Protein AF-A0A517RLL6-F1 (afdb_monomer_lite)

pLDDT: mean 91.91, std 7.19, range [60.38, 98.31]

Secondary structure (DSSP, 8-state):
-EEEEEEETTT--EEEEEE--TTSTTTTTPPPPPP--TTT--S-EEEEEEEEE--

Sequence (55 aa):
MLVKQFKCQRCNYRFECEVIDRESPYERFKVGPPVRCPKCDSNMVEVIRVIRKAS

Organism: NCBI:txid2527973

Radius of gyration: 11.57 Å; chains: 1; bounding box: 29×17×26 Å

Structure (mmCIF, N/CA/C/O backbone):
data_AF-A0A517RLL6-F1
#
_entry.id   AF-A0A517RLL6-F1
#
loop_
_atom_site.group_PDB
_atom_site.id
_atom_site.type_symbol
_atom_site.label_atom_id
_atom_site.label_alt_id
_atom_site.label_comp_id
_atom_site.label_asym_id
_atom_site.label_entity_id
_atom_site.label_seq_id
_atom_site.pdbx_PDB_ins_code
_atom_site.Cartn_x
_atom_site.Cartn_y
_atom_site.Cartn_z
_atom_site.occupancy
_atom_site.B_iso_or_equiv
_atom_site.auth_seq_id
_atom_site.auth_comp_id
_atom_site.auth_asym_id
_atom_site.auth_atom_id
_atom_site.pdbx_PDB_model_num
ATOM 1 N N . MET A 1 1 ? 12.812 -4.328 -4.313 1.00 86.06 1 MET A N 1
ATOM 2 C CA . MET A 1 1 ? 11.577 -3.852 -3.654 1.00 86.06 1 MET A CA 1
ATOM 3 C C . MET A 1 1 ? 11.936 -3.229 -2.299 1.00 86.06 1 MET A C 1
ATOM 5 O O . MET A 1 1 ? 13.000 -3.510 -1.760 1.00 86.06 1 MET A O 1
ATOM 9 N N . LEU A 1 2 ? 11.080 -2.383 -1.723 1.00 91.19 2 LEU A N 1
ATOM 10 C CA . LEU A 1 2 ? 11.202 -1.808 -0.375 1.00 91.19 2 LEU A CA 1
ATOM 11 C C . LEU A 1 2 ? 10.004 -2.224 0.472 1.00 91.19 2 LEU A C 1
ATOM 13 O O . LEU A 1 2 ? 8.874 -2.141 0.003 1.00 91.19 2 LEU A O 1
ATOM 17 N N . VAL A 1 3 ? 10.220 -2.551 1.743 1.00 93.94 3 VAL A N 1
ATOM 18 C CA . VAL A 1 3 ? 9.129 -2.670 2.716 1.00 93.94 3 VAL A CA 1
ATOM 19 C C . VAL A 1 3 ? 8.905 -1.302 3.348 1.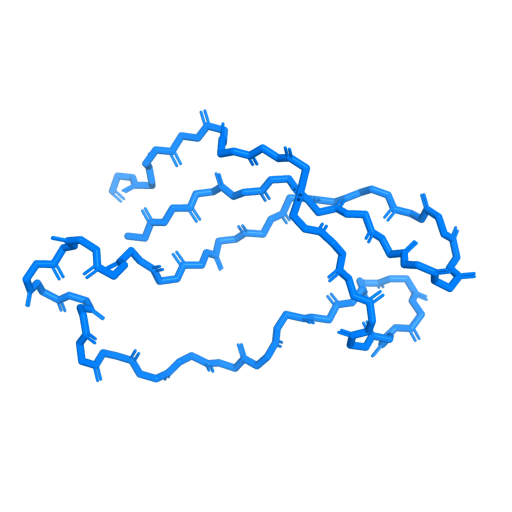00 93.94 3 VAL A C 1
ATOM 21 O O . VAL A 1 3 ? 9.815 -0.736 3.966 1.00 93.94 3 VAL A O 1
ATOM 24 N N . LYS A 1 4 ? 7.695 -0.758 3.213 1.00 95.56 4 LYS A N 1
ATOM 25 C CA . LYS A 1 4 ? 7.291 0.495 3.863 1.00 95.56 4 LYS A CA 1
ATOM 26 C C . LYS A 1 4 ? 6.130 0.256 4.818 1.00 95.56 4 LYS A C 1
ATOM 28 O O . LYS A 1 4 ? 5.262 -0.575 4.563 1.00 95.56 4 LYS A O 1
ATOM 33 N N . GLN A 1 5 ? 6.109 1.022 5.903 1.00 97.50 5 GLN A N 1
ATOM 34 C CA . GLN A 1 5 ? 4.959 1.106 6.792 1.00 97.50 5 GLN A CA 1
ATOM 35 C C . GLN A 1 5 ? 3.993 2.170 6.277 1.00 97.50 5 GLN A C 1
ATOM 37 O O . GLN A 1 5 ? 4.400 3.305 6.019 1.00 97.50 5 GLN A O 1
ATOM 42 N N . PHE A 1 6 ? 2.717 1.819 6.191 1.00 97.62 6 PHE A N 1
ATOM 43 C CA . PHE A 1 6 ? 1.630 2.688 5.767 1.00 97.62 6 PHE A CA 1
ATOM 44 C C . PHE A 1 6 ? 0.597 2.865 6.875 1.00 97.62 6 PHE A C 1
ATOM 46 O O . PHE A 1 6 ? 0.425 1.995 7.731 1.00 97.62 6 PHE A O 1
ATOM 53 N N . LYS A 1 7 ? -0.136 3.979 6.825 1.00 98.31 7 LYS A N 1
ATOM 54 C CA . LYS A 1 7 ? -1.353 4.204 7.611 1.00 98.31 7 LYS A CA 1
ATOM 55 C C . LYS A 1 7 ? -2.509 4.596 6.700 1.00 98.31 7 LYS A C 1
ATOM 57 O O . LYS A 1 7 ? -2.408 5.508 5.884 1.00 98.31 7 LYS A O 1
ATOM 62 N N . CYS A 1 8 ? -3.632 3.904 6.840 1.00 98.31 8 CYS A N 1
ATOM 63 C CA . 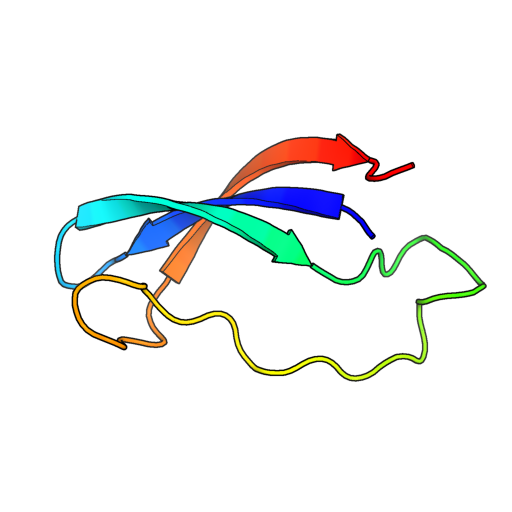CYS A 1 8 ? -4.853 4.258 6.132 1.00 98.31 8 CYS A CA 1
ATOM 64 C C . CYS A 1 8 ? -5.452 5.540 6.713 1.00 98.31 8 CYS A C 1
ATOM 66 O O . CYS A 1 8 ? -5.712 5.606 7.911 1.00 98.31 8 CYS A O 1
ATOM 68 N N . GLN A 1 9 ? -5.756 6.516 5.859 1.00 98.06 9 GLN A N 1
ATOM 69 C CA . GLN A 1 9 ? -6.390 7.773 6.272 1.00 98.06 9 GLN A CA 1
ATOM 70 C C . GLN A 1 9 ? -7.883 7.623 6.592 1.00 98.06 9 GLN A C 1
ATOM 72 O O . GLN A 1 9 ? -8.478 8.511 7.188 1.00 98.06 9 GLN A O 1
ATOM 77 N N . ARG A 1 10 ? -8.513 6.510 6.188 1.00 97.56 10 ARG A N 1
ATOM 78 C CA . ARG A 1 10 ? -9.949 6.267 6.411 1.00 97.56 10 ARG A CA 1
ATOM 79 C C . ARG A 1 10 ? -10.231 5.507 7.700 1.00 97.56 10 ARG A C 1
ATOM 81 O O . ARG A 1 10 ? -11.112 5.899 8.449 1.00 97.56 10 ARG A O 1
ATOM 88 N N . CYS A 1 11 ? -9.499 4.423 7.954 1.00 97.50 11 CYS A N 1
ATOM 89 C CA . CYS A 1 11 ? -9.725 3.564 9.121 1.00 97.50 11 CYS A CA 1
ATOM 90 C C . CYS A 1 11 ? -8.583 3.600 10.149 1.00 97.50 11 CYS A C 1
ATOM 92 O O . CYS A 1 11 ? -8.598 2.823 11.100 1.00 97.50 11 CYS A O 1
ATOM 94 N N . ASN A 1 12 ? -7.567 4.452 9.950 1.00 97.44 12 ASN A N 1
ATOM 95 C CA . ASN A 1 12 ? -6.368 4.570 10.793 1.00 97.44 12 ASN A CA 1
ATOM 96 C C . ASN A 1 12 ? -5.534 3.286 10.957 1.00 97.44 12 ASN A C 1
ATOM 98 O O . ASN A 1 12 ? -4.576 3.264 11.733 1.00 97.44 12 ASN A O 1
ATOM 102 N N . TYR A 1 13 ? -5.842 2.229 10.202 1.00 98.06 13 TYR A N 1
ATOM 103 C CA . TYR A 1 13 ? -5.106 0.976 10.268 1.00 98.06 13 TYR A CA 1
ATOM 104 C C . TYR A 1 13 ? -3.685 1.132 9.724 1.00 98.06 13 TYR A C 1
ATOM 106 O O . TYR A 1 13 ? -3.482 1.693 8.644 1.00 98.06 13 TYR A O 1
ATOM 114 N N . ARG A 1 14 ? -2.711 0.610 10.474 1.00 97.81 14 ARG A N 1
ATOM 115 C CA . ARG A 1 14 ? -1.299 0.580 10.092 1.00 97.81 14 ARG A CA 1
ATOM 116 C C . ARG A 1 14 ? -0.943 -0.796 9.551 1.00 97.81 14 ARG A C 1
ATOM 118 O O . ARG A 1 14 ? -1.341 -1.796 10.140 1.00 97.81 14 ARG A O 1
ATOM 125 N N . PHE A 1 15 ? -0.197 -0.834 8.456 1.00 97.44 15 PHE A N 1
ATOM 126 C CA . PHE A 1 15 ? 0.210 -2.074 7.800 1.00 97.44 15 PHE A CA 1
ATOM 127 C C . PHE A 1 15 ? 1.553 -1.905 7.092 1.00 97.44 15 PHE A C 1
ATOM 129 O O . PHE A 1 15 ? 1.994 -0.785 6.838 1.00 97.44 15 PHE A O 1
ATOM 136 N N . GLU A 1 16 ? 2.209 -3.017 6.791 1.00 96.12 16 GLU A N 1
ATOM 137 C CA . GLU A 1 16 ? 3.443 -3.048 6.008 1.00 96.12 16 GLU A CA 1
ATOM 138 C C . GLU A 1 16 ? 3.122 -3.520 4.596 1.00 96.12 16 GLU A C 1
ATOM 140 O O . GLU A 1 16 ? 2.266 -4.383 4.402 1.00 96.12 16 GLU A O 1
ATOM 145 N N . CYS A 1 17 ? 3.769 -2.924 3.601 1.00 94.31 17 CYS A N 1
ATOM 146 C CA . CYS A 1 17 ? 3.569 -3.298 2.211 1.00 94.31 17 CYS A CA 1
ATOM 147 C C . CYS A 1 17 ? 4.888 -3.193 1.447 1.00 94.31 17 CYS A C 1
ATOM 149 O O . CYS A 1 17 ? 5.656 -2.239 1.623 1.00 94.31 17 CYS A O 1
ATOM 151 N N . GLU A 1 18 ? 5.139 -4.196 0.611 1.00 93.00 18 GLU A N 1
ATOM 152 C CA . GLU A 1 18 ? 6.239 -4.193 -0.340 1.00 93.00 18 GLU A CA 1
ATOM 153 C C . GLU A 1 18 ? 5.888 -3.309 -1.529 1.00 93.00 18 GLU A C 1
ATOM 155 O O . GLU A 1 18 ? 4.861 -3.474 -2.184 1.00 93.00 18 GLU A O 1
ATOM 160 N N . VAL A 1 19 ? 6.760 -2.352 -1.812 1.00 91.62 19 VAL A N 1
ATOM 161 C CA . VAL A 1 19 ? 6.618 -1.422 -2.924 1.00 91.62 19 VAL A CA 1
ATOM 162 C C . VAL A 1 19 ? 7.869 -1.414 -3.778 1.00 91.62 19 VAL A C 1
ATOM 164 O O . VAL A 1 19 ? 8.958 -1.785 -3.348 1.00 91.62 19 VAL A O 1
ATOM 167 N N . ILE A 1 20 ? 7.711 -0.956 -5.008 1.00 90.62 20 ILE A N 1
ATOM 168 C CA . ILE A 1 20 ? 8.800 -0.838 -5.971 1.00 90.62 20 ILE A CA 1
ATOM 169 C C . ILE A 1 20 ? 9.839 0.163 -5.456 1.00 90.62 20 ILE A C 1
ATOM 171 O O . ILE A 1 20 ? 9.492 1.273 -5.037 1.00 90.62 20 ILE A O 1
ATOM 175 N N . ASP A 1 21 ? 11.113 -0.234 -5.499 1.00 90.06 21 ASP A N 1
ATOM 176 C CA . ASP A 1 21 ? 12.229 0.672 -5.239 1.00 90.06 21 ASP A CA 1
ATOM 177 C C . ASP A 1 21 ? 12.516 1.489 -6.508 1.00 90.06 21 ASP A C 1
ATOM 179 O O . ASP A 1 21 ? 13.032 0.962 -7.492 1.00 90.06 21 ASP A O 1
ATOM 183 N N . ARG A 1 22 ? 12.170 2.780 -6.511 1.00 85.56 22 ARG A N 1
ATOM 184 C CA . ARG A 1 22 ? 12.434 3.654 -7.668 1.00 85.56 22 ARG A CA 1
ATOM 185 C C . ARG A 1 22 ? 13.904 4.052 -7.797 1.00 85.56 22 ARG A C 1
ATOM 187 O O . ARG A 1 22 ? 14.296 4.519 -8.862 1.00 85.56 22 ARG A O 1
ATOM 194 N N . GLU A 1 23 ? 14.702 3.858 -6.750 1.00 86.38 23 GLU A N 1
ATOM 195 C CA . GLU A 1 23 ? 16.148 4.086 -6.787 1.00 86.38 23 GLU A CA 1
ATOM 196 C C . GLU A 1 23 ? 16.886 2.890 -7.408 1.00 86.38 23 GLU A C 1
ATOM 198 O O . GLU A 1 23 ? 18.014 3.025 -7.879 1.00 86.38 23 GLU A O 1
ATOM 203 N N . SER A 1 24 ? 16.244 1.718 -7.464 1.00 85.38 24 SER A N 1
ATOM 204 C CA . SER A 1 24 ? 16.806 0.518 -8.080 1.00 85.38 24 SER A CA 1
ATOM 205 C C . SER A 1 24 ? 16.727 0.595 -9.613 1.00 85.38 24 SER A C 1
ATOM 207 O O . SER A 1 24 ? 15.630 0.710 -10.171 1.00 85.38 24 SER A O 1
ATOM 209 N N . PRO A 1 25 ? 17.850 0.459 -10.347 1.00 88.06 25 PRO A N 1
ATOM 210 C CA . PRO A 1 25 ? 17.845 0.485 -11.812 1.00 88.06 25 PRO A CA 1
ATOM 211 C C . PRO A 1 25 ? 17.051 -0.679 -12.424 1.00 88.06 25 PRO A C 1
ATOM 213 O O . PRO A 1 25 ? 16.555 -0.555 -13.544 1.00 88.06 25 PRO A O 1
ATOM 216 N N . TYR A 1 26 ? 16.884 -1.773 -11.675 1.00 86.12 26 TYR A N 1
ATOM 217 C CA . TYR A 1 26 ? 16.123 -2.960 -12.071 1.00 86.12 26 TYR A CA 1
ATOM 218 C C . TYR A 1 26 ? 14.609 -2.799 -11.891 1.00 86.12 26 TYR A C 1
ATOM 220 O O . TYR A 1 26 ? 13.822 -3.561 -12.453 1.00 86.12 26 TYR A O 1
ATOM 228 N N . GLU A 1 27 ? 14.183 -1.833 -11.077 1.00 84.06 27 GLU A N 1
ATOM 229 C CA . GLU A 1 27 ? 12.789 -1.698 -10.655 1.00 84.06 27 GLU A CA 1
ATOM 230 C C . GLU A 1 27 ? 12.191 -0.327 -10.978 1.00 84.06 27 GLU A C 1
ATOM 232 O O . GLU A 1 27 ? 10.971 -0.211 -11.031 1.00 84.06 27 GLU A O 1
ATOM 237 N N . ARG A 1 28 ? 13.011 0.683 -11.302 1.00 86.00 28 ARG A N 1
ATOM 238 C CA . ARG A 1 28 ? 12.572 2.054 -11.624 1.00 86.00 28 ARG A CA 1
ATOM 239 C C . ARG A 1 28 ? 11.514 2.152 -12.726 1.00 86.00 28 ARG A C 1
ATOM 241 O O . ARG A 1 28 ? 10.733 3.097 -12.728 1.00 86.00 28 ARG A O 1
ATOM 248 N N . PHE A 1 29 ? 11.490 1.190 -13.650 1.00 88.69 29 PHE A N 1
ATOM 249 C CA . PHE A 1 29 ? 10.525 1.133 -14.753 1.00 88.69 29 PHE A CA 1
ATOM 250 C C . PHE A 1 29 ? 9.350 0.187 -14.49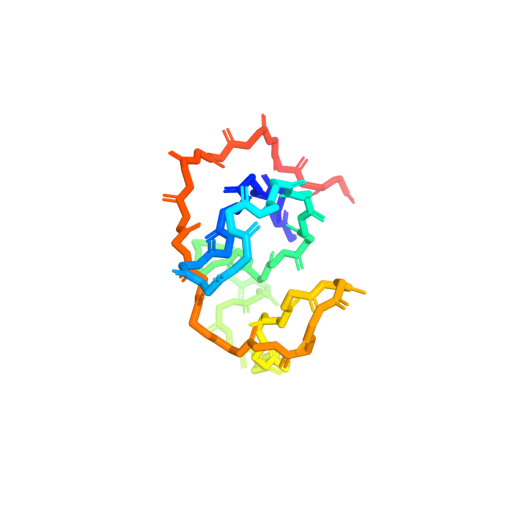3 1.00 88.69 29 PHE A C 1
ATOM 252 O O . PHE A 1 29 ? 8.440 0.103 -15.315 1.00 88.69 29 PHE A O 1
ATOM 259 N N . LYS A 1 30 ? 9.345 -0.537 -13.368 1.00 86.38 30 LYS A N 1
ATOM 260 C CA . LYS A 1 30 ? 8.208 -1.378 -13.006 1.00 86.38 30 LYS A CA 1
ATOM 261 C C . LYS A 1 30 ? 7.047 -0.479 -12.586 1.00 86.38 30 LYS A C 1
ATOM 263 O O . LYS A 1 30 ? 7.196 0.414 -11.751 1.00 86.38 30 LYS A O 1
ATOM 268 N N . VAL A 1 31 ? 5.875 -0.746 -13.149 1.00 85.81 31 VAL A N 1
ATOM 269 C CA . VAL A 1 31 ? 4.610 -0.158 -12.704 1.00 85.81 31 VAL A CA 1
ATOM 270 C C . VAL A 1 31 ? 3.918 -1.193 -11.829 1.00 85.81 31 VAL A C 1
ATOM 272 O O . VAL A 1 31 ? 3.632 -2.299 -12.276 1.00 85.81 31 VAL A O 1
ATOM 275 N N . GLY A 1 32 ? 3.710 -0.849 -10.561 1.00 79.25 32 GLY A N 1
ATOM 276 C CA . GLY A 1 32 ? 3.033 -1.704 -9.589 1.00 79.25 32 GLY A CA 1
ATOM 277 C C . GLY A 1 32 ? 1.583 -1.276 -9.377 1.00 79.25 32 GLY A C 1
ATOM 278 O O . GLY A 1 32 ? 1.233 -0.132 -9.687 1.00 79.25 32 GLY A O 1
ATOM 279 N N . PRO A 1 33 ? 0.739 -2.163 -8.824 1.00 86.56 33 PRO A N 1
ATOM 280 C CA . PRO A 1 33 ? -0.612 -1.798 -8.429 1.00 86.56 33 PRO A CA 1
ATOM 281 C C . PRO A 1 33 ? -0.596 -0.703 -7.348 1.00 86.56 33 PRO A C 1
ATOM 283 O O . PRO A 1 33 ? 0.376 -0.580 -6.594 1.00 86.56 33 PRO A O 1
ATOM 286 N N . PRO A 1 34 ? -1.673 0.096 -7.239 1.00 89.19 34 PRO A N 1
ATOM 287 C CA . PRO A 1 34 ? -1.800 1.058 -6.156 1.00 89.19 34 PRO A CA 1
ATOM 288 C C . PRO A 1 34 ? -1.843 0.335 -4.806 1.00 89.19 34 PRO A C 1
ATOM 290 O O . PRO A 1 34 ? -2.497 -0.697 -4.661 1.00 89.19 34 PRO A O 1
ATOM 293 N N . VAL A 1 35 ? -1.186 0.911 -3.800 1.00 94.31 35 VAL A N 1
ATOM 294 C CA . VAL A 1 35 ? -1.246 0.401 -2.426 1.00 94.31 35 VAL A CA 1
ATOM 295 C C . VAL A 1 35 ? -2.645 0.654 -1.867 1.00 94.31 35 VAL A C 1
ATOM 297 O O . VAL A 1 35 ? -3.117 1.793 -1.857 1.00 94.31 35 VAL A O 1
ATOM 300 N N . ARG A 1 36 ? -3.303 -0.401 -1.383 1.00 96.94 36 ARG A N 1
ATOM 301 C CA . ARG A 1 36 ? -4.625 -0.328 -0.750 1.00 96.94 36 ARG A CA 1
ATOM 302 C C . ARG A 1 36 ? -4.574 -0.816 0.687 1.00 96.94 36 ARG A C 1
ATOM 304 O O . ARG A 1 36 ? -3.768 -1.672 1.043 1.00 96.94 36 ARG A O 1
A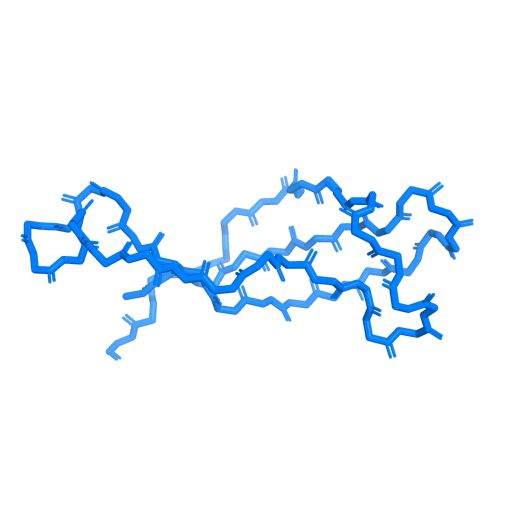TOM 311 N N . CYS A 1 37 ? -5.436 -0.249 1.523 1.00 97.50 37 CYS A N 1
ATOM 312 C CA . CYS A 1 37 ? -5.578 -0.686 2.901 1.00 97.50 37 CYS A CA 1
ATOM 313 C C . CYS A 1 37 ? -6.181 -2.098 2.948 1.00 97.50 37 CYS A C 1
ATOM 315 O O . CYS A 1 37 ? -7.302 -2.279 2.482 1.00 97.50 37 CYS A O 1
ATOM 317 N N . PRO A 1 38 ? -5.540 -3.074 3.609 1.00 97.38 38 PRO A N 1
ATOM 318 C CA . PRO A 1 38 ? -6.047 -4.447 3.658 1.00 97.38 38 PRO A CA 1
ATOM 319 C C . PRO A 1 38 ? -7.330 -4.607 4.492 1.00 97.38 38 PRO A C 1
ATOM 321 O O . PRO A 1 38 ? -7.956 -5.657 4.443 1.00 97.38 38 PRO A O 1
ATOM 324 N N . LYS A 1 39 ? -7.731 -3.593 5.276 1.00 96.94 39 LYS A N 1
ATOM 325 C CA . LYS A 1 39 ? -8.955 -3.644 6.096 1.00 96.94 39 LYS A CA 1
ATOM 326 C C . LYS A 1 39 ? -10.187 -3.039 5.437 1.00 96.94 39 LYS A C 1
ATOM 328 O O . LYS A 1 39 ? -11.288 -3.499 5.700 1.00 96.94 39 LYS A O 1
ATOM 333 N N . CYS A 1 40 ? -10.023 -1.972 4.661 1.00 96.88 40 CYS A N 1
ATOM 334 C CA . CYS A 1 40 ? -11.154 -1.230 4.094 1.00 96.88 40 CYS A CA 1
ATOM 335 C C . CYS A 1 40 ? -11.022 -0.964 2.592 1.00 96.88 40 CYS A C 1
ATOM 337 O O . CYS A 1 40 ? -11.778 -0.160 2.059 1.00 96.88 40 CYS A O 1
ATOM 339 N N . ASP A 1 41 ? -10.019 -1.562 1.945 1.00 96.31 41 ASP A N 1
ATOM 340 C CA . ASP A 1 41 ? -9.668 -1.425 0.524 1.00 96.31 41 ASP A CA 1
ATOM 341 C C . ASP A 1 41 ? -9.450 0.020 0.023 1.00 96.31 41 ASP A C 1
ATOM 343 O O . ASP A 1 41 ? -9.278 0.284 -1.165 1.00 96.31 41 ASP A O 1
ATOM 347 N N . SER A 1 42 ? -9.392 0.993 0.936 1.00 96.38 42 SER A N 1
ATOM 348 C CA . SER A 1 42 ? -9.140 2.391 0.597 1.00 96.38 42 SER A CA 1
ATOM 349 C C . SER A 1 42 ? -7.733 2.574 0.029 1.00 96.38 42 SER A C 1
ATOM 351 O O . SER A 1 42 ? -6.748 2.125 0.620 1.00 96.38 42 SER A O 1
ATOM 353 N N . ASN A 1 43 ? -7.634 3.320 -1.069 1.00 95.50 43 ASN A N 1
ATOM 354 C CA . ASN A 1 43 ? -6.376 3.779 -1.659 1.00 95.50 43 ASN A CA 1
ATOM 355 C C . ASN A 1 43 ? -5.804 5.038 -0.977 1.00 95.50 43 ASN A C 1
ATOM 357 O O . ASN A 1 43 ? -4.694 5.459 -1.290 1.00 95.50 43 ASN A O 1
ATOM 361 N N . MET A 1 44 ? -6.539 5.653 -0.044 1.00 96.44 44 MET A N 1
ATOM 362 C CA . MET A 1 44 ? -6.059 6.794 0.743 1.00 96.44 44 MET A CA 1
ATOM 363 C C . MET A 1 44 ? -5.170 6.295 1.884 1.00 96.44 44 MET A C 1
ATOM 365 O O . MET A 1 44 ? -5.636 6.036 3.000 1.00 96.44 44 MET A O 1
ATOM 369 N N . VAL A 1 45 ? -3.885 6.131 1.580 1.00 96.94 45 VAL A N 1
ATOM 370 C CA . VAL A 1 45 ? -2.851 5.647 2.499 1.00 96.94 45 VAL A CA 1
ATOM 371 C C . VAL A 1 45 ? -1.678 6.626 2.537 1.00 96.94 45 VAL A C 1
ATOM 373 O O . VAL A 1 45 ? -1.292 7.182 1.513 1.00 96.94 45 VAL A O 1
ATOM 376 N N . GLU A 1 46 ? -1.109 6.838 3.721 1.00 97.12 46 GLU A N 1
ATOM 377 C CA . GLU A 1 46 ? 0.109 7.632 3.917 1.00 97.12 46 GLU A CA 1
ATOM 378 C C . GLU A 1 46 ? 1.298 6.706 4.183 1.00 97.12 46 GLU A C 1
ATOM 380 O O . GLU A 1 46 ? 1.153 5.696 4.877 1.00 97.12 46 GLU A O 1
ATOM 385 N N . VAL A 1 47 ? 2.473 7.045 3.649 1.00 96.00 47 VAL A N 1
ATOM 386 C CA . VAL A 1 47 ? 3.733 6.381 4.011 1.00 96.00 47 VAL A CA 1
ATOM 387 C C . VAL A 1 47 ? 4.200 6.959 5.341 1.00 96.00 47 VAL A C 1
ATOM 389 O O . VAL A 1 47 ? 4.402 8.162 5.446 1.00 96.00 47 VAL A O 1
ATOM 392 N N . ILE A 1 48 ? 4.420 6.103 6.337 1.00 96.81 48 ILE A N 1
ATOM 393 C CA . ILE A 1 48 ? 4.984 6.513 7.629 1.00 96.81 48 ILE A CA 1
ATOM 394 C C . ILE A 1 48 ? 6.511 6.472 7.572 1.00 96.81 48 ILE A C 1
ATOM 396 O O . ILE A 1 48 ? 7.177 7.441 7.920 1.0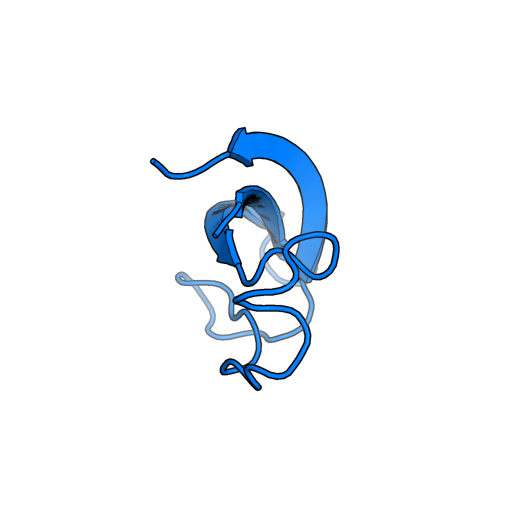0 96.81 48 ILE A O 1
ATOM 400 N N . ARG A 1 49 ? 7.079 5.328 7.170 1.00 94.88 49 ARG A N 1
ATOM 401 C CA . ARG A 1 49 ? 8.532 5.114 7.130 1.00 94.88 49 ARG A CA 1
ATOM 402 C C . ARG A 1 49 ? 8.920 3.964 6.211 1.00 94.88 49 ARG A C 1
ATOM 404 O O . ARG A 1 49 ? 8.124 3.056 5.968 1.00 94.88 49 ARG A O 1
ATOM 411 N N . VAL A 1 50 ? 10.165 3.983 5.746 1.00 94.12 50 VAL A N 1
ATOM 4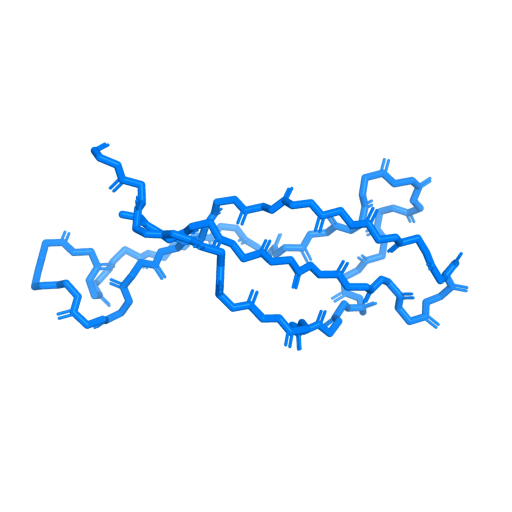12 C CA . VAL A 1 50 ? 10.811 2.818 5.129 1.00 94.12 50 VAL A CA 1
ATOM 413 C C . VAL A 1 50 ? 11.317 1.912 6.249 1.00 94.12 50 VAL A C 1
ATOM 415 O O . VAL A 1 50 ? 11.962 2.394 7.175 1.00 94.12 50 VAL A O 1
ATOM 418 N N . ILE A 1 51 ? 10.988 0.622 6.192 1.00 94.00 51 ILE A N 1
ATOM 419 C CA . ILE A 1 51 ? 11.414 -0.361 7.197 1.00 94.00 51 ILE A CA 1
ATOM 420 C C . ILE A 1 51 ? 12.731 -0.999 6.771 1.00 94.00 51 ILE A C 1
ATOM 422 O O . ILE A 1 51 ? 13.685 -1.027 7.540 1.00 94.00 51 ILE A O 1
ATOM 426 N N . ARG A 1 52 ? 12.776 -1.529 5.545 1.00 90.69 52 ARG A N 1
ATOM 427 C CA . ARG A 1 52 ? 13.947 -2.219 4.995 1.00 90.69 52 ARG A CA 1
ATOM 428 C C . ARG A 1 52 ? 13.879 -2.288 3.477 1.00 90.69 52 ARG A C 1
ATOM 430 O O . ARG A 1 52 ? 12.797 -2.177 2.895 1.00 90.69 52 ARG A O 1
ATOM 437 N N . LYS A 1 53 ? 15.025 -2.530 2.844 1.00 83.56 53 LYS A N 1
ATOM 438 C CA . LYS A 1 53 ? 15.048 -3.040 1.471 1.00 83.56 53 LYS A CA 1
ATOM 439 C C . LYS A 1 53 ? 14.641 -4.512 1.513 1.00 83.56 53 LYS A C 1
ATOM 441 O O . LYS A 1 53 ? 15.100 -5.239 2.391 1.00 83.56 53 LYS A O 1
ATOM 446 N N . ALA A 1 54 ? 13.723 -4.914 0.643 1.00 70.62 54 ALA A N 1
ATOM 447 C CA . ALA A 1 54 ? 13.430 -6.328 0.459 1.00 70.62 54 ALA A CA 1
ATOM 448 C C . ALA A 1 54 ? 14.606 -6.944 -0.314 1.00 70.62 54 ALA A C 1
ATOM 450 O O . ALA A 1 54 ? 15.092 -6.323 -1.265 1.00 70.62 54 ALA A O 1
ATOM 451 N N . SER A 1 55 ? 15.101 -8.081 0.175 1.00 60.38 55 SER A N 1
ATOM 452 C CA . SER A 1 55 ? 16.222 -8.833 -0.402 1.00 60.38 55 SER A CA 1
ATOM 453 C C . SER A 1 55 ? 15.849 -9.495 -1.720 1.00 60.38 55 SER A C 1
ATOM 455 O O . SER A 1 55 ? 14.670 -9.886 -1.863 1.00 60.38 55 SER A O 1
#

Foldseek 3Di:
DFWFWKAAPPPRDIDIDDDFDCVDPVGVPDDDDQDADPPPRDSRMDTDGTDGHDD